Protein AF-A0ABD5ZM49-F1 (afdb_monomer_lite)

pLDDT: mean 84.34, std 10.58, range [43.66, 92.88]

Radius of gyration: 11.12 Å; chains: 1; bounding box: 28×21×29 Å

Foldseek 3Di:
DAAAPQPRHDADPPDDKDKDWDDDPVDIDIGIHNDDVSVVVCCVVPVPD

Structure (mmCIF, N/CA/C/O backbone):
data_AF-A0ABD5ZM49-F1
#
_entry.id   AF-A0ABD5ZM49-F1
#
loop_
_atom_site.group_PDB
_atom_site.id
_atom_site.type_symbol
_atom_site.label_atom_id
_atom_site.label_alt_id
_atom_site.label_comp_id
_atom_site.label_asym_id
_atom_site.label_entity_id
_atom_site.la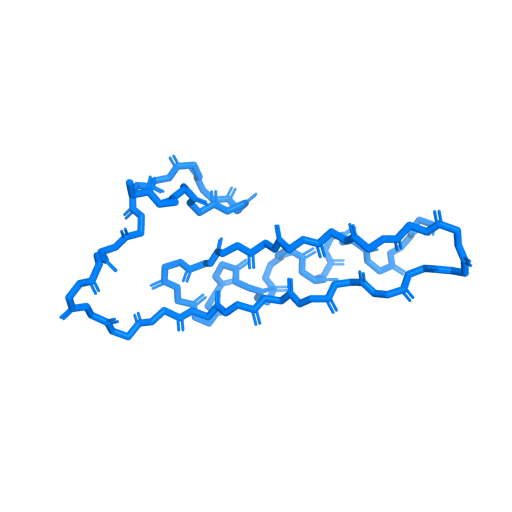bel_seq_id
_atom_site.pdbx_PDB_ins_code
_atom_site.Cartn_x
_atom_site.Cartn_y
_atom_site.Cartn_z
_atom_site.occupancy
_atom_site.B_iso_or_equiv
_atom_site.auth_seq_id
_atom_site.auth_comp_id
_atom_site.auth_asym_id
_atom_site.auth_atom_id
_atom_site.pdbx_PDB_model_num
ATOM 1 N N . MET A 1 1 ? -1.745 12.180 6.148 1.00 65.38 1 MET A N 1
ATOM 2 C CA . MET A 1 1 ? -2.114 10.756 6.287 1.00 65.38 1 MET A CA 1
ATOM 3 C C . MET A 1 1 ? -1.753 10.063 4.986 1.00 65.38 1 MET A C 1
ATOM 5 O O . MET A 1 1 ? -2.137 10.595 3.944 1.00 65.38 1 MET A O 1
ATOM 9 N N . PRO A 1 2 ? -0.961 8.980 5.015 1.00 83.44 2 PRO A N 1
ATOM 10 C CA . PRO A 1 2 ? -0.664 8.212 3.812 1.00 83.44 2 PRO A CA 1
ATOM 11 C C . PRO A 1 2 ? -1.948 7.582 3.252 1.00 83.44 2 PRO A C 1
ATOM 13 O O . PRO A 1 2 ? -2.905 7.336 3.988 1.00 83.44 2 PRO A O 1
ATOM 16 N N . ARG A 1 3 ? -1.986 7.365 1.935 1.00 91.56 3 ARG A N 1
ATOM 17 C CA . ARG A 1 3 ? -3.075 6.637 1.273 1.00 91.56 3 ARG A CA 1
ATOM 18 C C . ARG A 1 3 ? -2.665 5.189 1.067 1.00 91.56 3 ARG A C 1
ATOM 20 O O . ARG A 1 3 ? -1.490 4.917 0.832 1.00 91.56 3 ARG A O 1
ATOM 27 N N . CYS A 1 4 ? -3.631 4.283 1.143 1.00 91.94 4 CYS A N 1
ATOM 28 C CA . CYS A 1 4 ? -3.408 2.884 0.852 1.00 91.94 4 CYS A CA 1
ATOM 29 C C . CYS A 1 4 ? -3.019 2.740 -0.621 1.00 91.94 4 CYS A C 1
ATOM 31 O O . CYS A 1 4 ? -3.764 3.176 -1.498 1.00 91.94 4 CYS A O 1
ATOM 33 N N . ALA A 1 5 ? -1.876 2.114 -0.892 1.00 90.75 5 ALA A N 1
ATOM 34 C CA . ALA A 1 5 ? -1.385 1.917 -2.255 1.00 90.75 5 ALA A CA 1
ATOM 35 C C . ALA A 1 5 ? -2.238 0.929 -3.080 1.00 90.75 5 ALA A C 1
ATOM 37 O O . ALA A 1 5 ? -2.123 0.912 -4.299 1.00 90.75 5 ALA A O 1
ATOM 38 N N . SER A 1 6 ? -3.102 0.135 -2.431 1.00 91.75 6 SER A N 1
ATOM 39 C CA . SER A 1 6 ? -4.008 -0.813 -3.094 1.00 91.75 6 SER A CA 1
ATOM 40 C C . SER A 1 6 ? -5.391 -0.206 -3.375 1.00 91.75 6 SER A C 1
ATOM 42 O O . SER A 1 6 ? -5.787 -0.114 -4.532 1.00 91.75 6 SER A O 1
ATOM 44 N N . CYS A 1 7 ? -6.123 0.260 -2.352 1.00 91.62 7 CYS A N 1
ATOM 45 C CA . CYS A 1 7 ? -7.501 0.754 -2.522 1.00 91.62 7 CYS A CA 1
ATOM 46 C C . CYS A 1 7 ? -7.642 2.287 -2.605 1.00 91.62 7 CYS A C 1
ATOM 48 O O . CYS A 1 7 ? -8.715 2.785 -2.932 1.00 91.62 7 CYS A O 1
ATOM 50 N N . GLY A 1 8 ? -6.587 3.057 -2.310 1.00 90.12 8 GLY A N 1
ATOM 51 C CA . GLY A 1 8 ? -6.611 4.527 -2.344 1.00 90.12 8 GLY A CA 1
ATOM 52 C C . GLY A 1 8 ? -7.236 5.213 -1.120 1.00 90.12 8 GLY A C 1
ATOM 53 O O . GLY A 1 8 ? -7.220 6.452 -1.046 1.00 90.12 8 GLY A O 1
ATOM 54 N N . ASP A 1 9 ? -7.739 4.434 -0.157 1.00 91.56 9 ASP A N 1
ATOM 55 C CA . ASP A 1 9 ? -8.318 4.934 1.092 1.00 91.56 9 ASP A CA 1
ATOM 56 C C . ASP A 1 9 ? -7.272 5.553 2.021 1.00 91.56 9 ASP A C 1
ATOM 58 O O . ASP A 1 9 ? -6.067 5.323 1.911 1.00 91.56 9 ASP A O 1
ATOM 62 N N . SER A 1 10 ? -7.739 6.356 2.971 1.00 90.12 10 SER A N 1
ATOM 63 C CA . SER A 1 10 ? -6.891 6.938 4.010 1.00 90.12 10 SER A CA 1
ATOM 64 C C . SER A 1 10 ? -6.396 5.855 4.968 1.00 90.12 10 SER A C 1
ATOM 66 O O . SER A 1 10 ? -7.201 5.158 5.582 1.00 90.12 10 SER A O 1
ATOM 68 N N . VAL A 1 11 ? -5.081 5.756 5.158 1.00 89.12 11 VAL A N 1
ATOM 69 C CA . VAL A 1 11 ? -4.508 4.912 6.211 1.00 89.12 11 VAL A CA 1
ATOM 70 C C . VAL A 1 11 ? -4.634 5.663 7.543 1.00 89.12 11 VAL A C 1
ATOM 72 O O . VAL A 1 11 ? -4.177 6.813 7.628 1.00 89.12 11 VAL A O 1
ATOM 75 N N . PRO A 1 12 ? -5.271 5.074 8.572 1.00 80.06 12 PRO A N 1
ATOM 76 C CA . PRO A 1 12 ? -5.379 5.702 9.883 1.00 80.06 12 PRO A CA 1
ATOM 77 C C . PRO A 1 12 ? -3.984 5.945 10.463 1.00 80.06 12 PRO A C 1
ATOM 79 O O . PRO A 1 12 ? -3.148 5.047 10.450 1.00 80.06 12 PRO A O 1
ATOM 82 N N . ALA A 1 13 ? -3.731 7.145 10.989 1.00 75.81 13 ALA A N 1
ATOM 83 C CA . ALA A 1 13 ? -2.470 7.434 11.679 1.00 75.81 13 ALA A CA 1
ATOM 84 C C . ALA A 1 13 ? -2.380 6.724 13.044 1.00 75.81 13 ALA A C 1
ATOM 86 O O . ALA A 1 13 ? -1.285 6.441 13.522 1.00 75.81 13 ALA A O 1
ATOM 87 N N . ASP A 1 14 ? -3.539 6.403 13.626 1.00 78.06 14 ASP A N 1
ATOM 88 C CA . ASP A 1 14 ? -3.687 5.982 15.021 1.00 78.06 14 ASP A CA 1
ATOM 89 C C . ASP A 1 14 ? -4.068 4.490 15.136 1.00 78.06 14 ASP A C 1
ATOM 91 O O . ASP A 1 14 ? -4.568 4.045 16.167 1.00 78.06 14 ASP A O 1
ATOM 95 N N . GLY A 1 15 ? -3.882 3.718 14.059 1.00 76.12 15 GLY A N 1
ATOM 96 C CA . GLY A 1 15 ? -4.244 2.302 13.969 1.00 76.12 15 GLY A CA 1
ATOM 97 C C . GLY A 1 15 ? -3.100 1.430 13.462 1.00 76.12 15 GLY A C 1
ATOM 98 O O . GLY A 1 15 ? -2.036 1.925 13.096 1.00 76.12 15 GLY A O 1
ATOM 99 N N . GLU A 1 16 ? -3.322 0.117 13.428 1.00 83.38 16 GLU A N 1
ATOM 100 C CA . GLU A 1 16 ? -2.385 -0.806 12.789 1.00 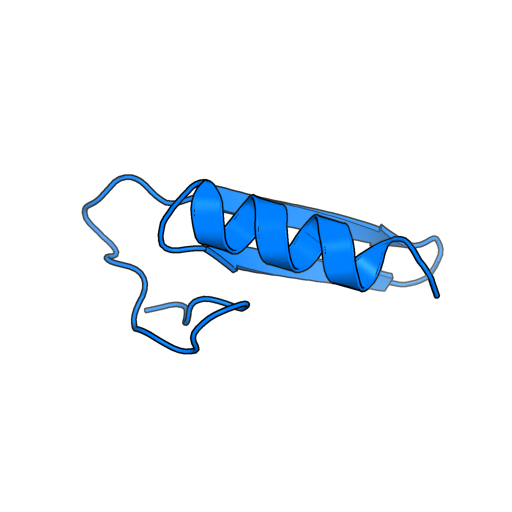83.38 16 GLU A CA 1
ATOM 101 C C . GLU A 1 16 ? -2.447 -0.637 11.268 1.00 83.38 16 GLU A C 1
ATOM 103 O O . GLU A 1 16 ? -3.514 -0.681 10.656 1.00 83.38 16 GLU A O 1
ATOM 108 N N . TRP A 1 17 ? -1.286 -0.433 10.656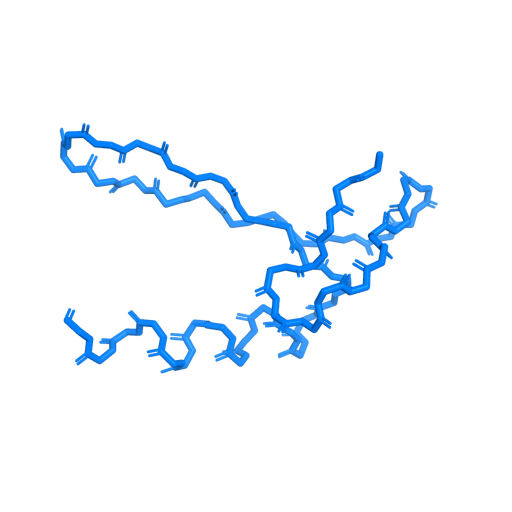 1.00 90.31 17 TRP A N 1
ATOM 109 C CA . TRP A 1 17 ? -1.124 -0.361 9.212 1.00 90.31 17 TRP A CA 1
ATOM 110 C C . TRP A 1 17 ? 0.183 -1.037 8.812 1.00 90.31 17 TRP A C 1
ATOM 112 O O . TRP A 1 17 ? 1.059 -1.281 9.643 1.00 90.31 17 TRP A O 1
ATOM 122 N N . ILE A 1 18 ? 0.293 -1.377 7.532 1.00 91.00 18 ILE A N 1
ATOM 123 C CA . ILE A 1 18 ? 1.445 -2.101 6.996 1.00 91.00 18 ILE A CA 1
ATOM 124 C C . ILE A 1 18 ? 2.240 -1.171 6.092 1.00 91.00 18 ILE A C 1
ATOM 126 O O . ILE A 1 18 ? 1.679 -0.551 5.188 1.00 91.00 18 ILE A O 1
ATOM 130 N N . GLU A 1 19 ? 3.550 -1.120 6.308 1.00 90.69 19 GLU A N 1
ATOM 131 C CA . GLU A 1 19 ? 4.503 -0.429 5.445 1.00 90.69 19 GLU A CA 1
ATOM 132 C C . GLU A 1 19 ? 5.329 -1.449 4.655 1.00 90.69 19 GLU A C 1
ATOM 134 O O . GLU A 1 19 ? 5.929 -2.358 5.233 1.00 90.69 19 GLU A O 1
ATOM 139 N N . LEU A 1 20 ? 5.391 -1.290 3.333 1.00 87.94 20 LEU A N 1
ATOM 140 C CA . LEU A 1 20 ? 6.323 -2.014 2.475 1.00 87.94 20 LEU A CA 1
ATOM 141 C C . LEU A 1 20 ? 7.376 -1.053 1.943 1.00 87.94 20 LEU A C 1
ATOM 143 O O . LEU A 1 20 ? 7.067 -0.092 1.238 1.00 87.94 20 LEU A O 1
ATOM 147 N N . ARG A 1 21 ? 8.639 -1.355 2.244 1.00 88.06 21 ARG A N 1
ATOM 148 C CA . ARG A 1 21 ? 9.793 -0.651 1.687 1.00 88.06 21 ARG A CA 1
ATOM 149 C C . ARG A 1 21 ? 10.399 -1.484 0.566 1.00 88.06 21 ARG A C 1
ATOM 151 O O . ARG A 1 21 ? 10.985 -2.538 0.803 1.00 88.06 21 ARG A O 1
ATOM 158 N N . HIS A 1 22 ? 10.287 -0.983 -0.653 1.00 83.50 22 HIS A N 1
ATOM 159 C CA . HIS A 1 22 ? 10.883 -1.586 -1.832 1.00 83.50 22 HIS A CA 1
ATOM 160 C C . HIS A 1 22 ? 12.292 -1.041 -2.010 1.00 83.50 22 HIS A C 1
ATOM 162 O O . HIS A 1 22 ? 12.487 0.169 -2.129 1.00 83.50 22 HIS A O 1
ATOM 168 N N . HIS A 1 23 ? 13.274 -1.937 -2.034 1.00 85.31 23 HIS A N 1
ATOM 169 C CA . HIS A 1 23 ? 14.667 -1.586 -2.267 1.00 85.31 23 HIS A CA 1
ATOM 170 C C . HIS A 1 23 ? 15.107 -2.113 -3.632 1.00 85.31 23 HIS A C 1
ATOM 172 O O . HIS A 1 23 ? 15.462 -3.282 -3.789 1.00 85.31 23 HIS A O 1
ATOM 178 N N . HIS A 1 24 ? 15.102 -1.233 -4.625 1.00 79.94 24 HIS A N 1
ATOM 179 C CA . HIS A 1 24 ? 15.698 -1.479 -5.927 1.00 79.94 24 HIS A CA 1
ATOM 180 C C . HIS A 1 24 ? 17.110 -0.885 -5.963 1.00 79.94 24 HIS A C 1
ATOM 182 O O . HIS A 1 24 ? 17.403 0.103 -5.293 1.00 79.94 24 HIS A O 1
ATOM 188 N N . ARG A 1 25 ? 18.003 -1.444 -6.787 1.00 84.38 25 ARG A N 1
ATOM 189 C CA . ARG A 1 25 ? 19.427 -1.042 -6.849 1.00 84.38 25 ARG A CA 1
ATOM 190 C C . ARG A 1 25 ? 19.652 0.467 -7.037 1.00 84.38 25 ARG A C 1
ATOM 192 O O . ARG A 1 25 ? 20.690 0.981 -6.633 1.00 84.38 25 ARG A O 1
ATOM 199 N N . TYR A 1 26 ? 18.695 1.148 -7.660 1.00 85.81 26 TYR A N 1
ATOM 200 C CA . TYR A 1 26 ? 18.753 2.574 -7.982 1.00 85.81 26 TYR A CA 1
ATOM 201 C C . TYR A 1 26 ? 17.604 3.384 -7.373 1.00 85.81 26 TYR A C 1
ATOM 203 O O . TYR A 1 26 ? 17.530 4.587 -7.610 1.00 85.81 26 TYR A O 1
ATOM 211 N N . MET A 1 27 ? 16.685 2.748 -6.639 1.00 78.56 27 MET A N 1
ATOM 212 C CA . MET A 1 27 ? 15.489 3.421 -6.141 1.00 78.56 27 MET A CA 1
ATOM 213 C C . MET A 1 27 ? 14.942 2.741 -4.892 1.00 78.56 27 MET A C 1
ATOM 215 O O . MET A 1 27 ? 14.783 1.524 -4.864 1.00 78.56 27 MET A O 1
ATOM 219 N N . CYS A 1 28 ? 14.587 3.546 -3.897 1.00 84.00 28 CYS A N 1
ATOM 220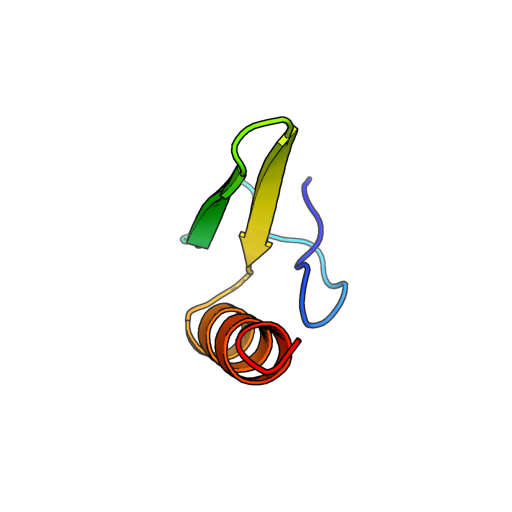 C CA . CYS A 1 28 ? 13.800 3.106 -2.756 1.00 84.00 28 CYS A CA 1
ATOM 221 C C . CYS A 1 28 ? 12.432 3.775 -2.822 1.00 84.00 28 CYS A C 1
ATOM 223 O O . CYS A 1 28 ? 12.360 4.988 -3.025 1.00 84.00 28 CYS A O 1
ATOM 225 N N . PHE A 1 29 ? 11.363 3.005 -2.648 1.00 84.44 29 PHE A N 1
ATOM 226 C CA . PHE A 1 29 ? 10.018 3.555 -2.505 1.00 84.44 29 PHE A CA 1
ATOM 227 C C . PHE A 1 29 ? 9.264 2.853 -1.380 1.00 84.44 29 PHE A C 1
ATOM 229 O O . PHE A 1 29 ? 9.460 1.666 -1.121 1.00 84.44 29 PHE A O 1
ATOM 236 N N . GLU A 1 30 ? 8.427 3.617 -0.690 1.00 89.12 30 GLU A N 1
ATOM 237 C CA . GLU A 1 30 ? 7.657 3.178 0.472 1.00 89.12 30 GLU A CA 1
ATOM 238 C C . GLU A 1 30 ? 6.173 3.192 0.112 1.00 89.12 30 GLU A C 1
ATOM 240 O O . GLU A 1 30 ? 5.681 4.134 -0.510 1.00 89.12 30 GLU A O 1
ATOM 245 N N . SER A 1 31 ? 5.469 2.121 0.464 1.00 90.25 31 SER A N 1
ATOM 246 C CA . SER A 1 31 ? 4.033 1.953 0.243 1.00 90.25 31 SER A CA 1
ATOM 247 C C . SER A 1 31 ? 3.347 1.652 1.568 1.00 90.25 31 SER A C 1
ATOM 249 O O . SER A 1 31 ? 3.851 0.860 2.360 1.00 90.25 31 SER A O 1
ATOM 251 N N . ALA A 1 32 ? 2.193 2.273 1.805 1.00 92.56 32 ALA A N 1
ATOM 252 C CA . ALA A 1 32 ? 1.396 2.069 3.009 1.00 92.56 32 ALA A CA 1
ATOM 253 C C . ALA A 1 32 ? 0.092 1.334 2.676 1.00 92.56 32 ALA A C 1
ATOM 255 O O . ALA A 1 32 ? -0.505 1.561 1.621 1.00 92.56 32 ALA A O 1
ATOM 256 N N . PHE A 1 33 ? -0.381 0.491 3.592 1.00 92.88 33 PHE A N 1
ATOM 257 C CA . PHE A 1 33 ? -1.601 -0.296 3.431 1.00 92.88 33 PHE A CA 1
ATOM 258 C C . PHE A 1 33 ? -2.442 -0.266 4.698 1.00 92.88 33 PHE A C 1
ATOM 260 O O . PHE A 1 33 ? -1.920 -0.393 5.802 1.00 92.88 33 PHE A O 1
ATOM 267 N N . CYS A 1 34 ? -3.760 -0.153 4.531 1.00 92.31 34 CYS A N 1
ATOM 268 C CA . CYS A 1 34 ? -4.711 -0.161 5.642 1.00 92.31 34 CYS A CA 1
ATOM 269 C C . CYS A 1 34 ? -4.906 -1.551 6.276 1.00 92.31 34 CYS A C 1
ATOM 271 O O . CYS A 1 34 ? -5.621 -1.662 7.264 1.00 92.31 34 CYS A O 1
ATOM 273 N N . GLY A 1 35 ? -4.304 -2.607 5.714 1.00 90.81 35 GLY A N 1
ATOM 274 C CA . GLY A 1 35 ? -4.392 -3.969 6.236 1.00 90.81 35 GLY A CA 1
ATOM 275 C C . GLY A 1 35 ? -3.663 -5.000 5.371 1.00 90.81 35 GLY A C 1
ATOM 276 O O . GLY A 1 35 ? -3.170 -4.687 4.282 1.00 90.81 35 GLY A O 1
ATOM 277 N N . SER A 1 36 ? -3.613 -6.242 5.864 1.00 90.75 36 SER A N 1
ATOM 278 C CA . SER A 1 36 ? -2.930 -7.378 5.225 1.00 90.75 36 SER A CA 1
ATOM 279 C C . SER A 1 36 ? -3.493 -7.733 3.856 1.00 90.75 36 SER A C 1
ATOM 281 O O . SER A 1 36 ? -2.725 -8.076 2.960 1.00 90.75 36 SER A O 1
ATOM 283 N N . ASP A 1 37 ? -4.807 -7.611 3.673 1.00 91.94 37 ASP A N 1
ATOM 284 C CA . ASP A 1 37 ? -5.474 -7.975 2.419 1.00 91.94 37 ASP A CA 1
ATOM 285 C C . ASP A 1 37 ? -5.018 -7.059 1.276 1.00 91.94 37 ASP A C 1
ATOM 287 O O . ASP A 1 37 ? -4.625 -7.527 0.211 1.00 91.94 37 ASP A O 1
ATOM 291 N N . CYS A 1 38 ? -4.960 -5.749 1.541 1.00 91.62 38 CYS A N 1
ATOM 292 C CA . CYS A 1 38 ? -4.461 -4.744 0.602 1.00 91.62 38 CYS A CA 1
ATOM 293 C C . CYS A 1 38 ? -2.966 -4.917 0.297 1.00 91.62 38 CYS A C 1
ATOM 295 O O . CYS A 1 38 ? -2.555 -4.788 -0.854 1.00 91.62 38 CYS A O 1
ATOM 297 N N . ALA A 1 39 ? -2.149 -5.217 1.313 1.00 90.50 39 ALA A N 1
ATOM 298 C CA . ALA A 1 39 ? -0.722 -5.471 1.115 1.00 90.50 39 ALA A CA 1
ATOM 299 C C . ALA A 1 39 ? -0.482 -6.737 0.274 1.00 90.50 39 ALA A C 1
ATOM 301 O O . ALA A 1 39 ? 0.355 -6.736 -0.626 1.00 90.50 39 ALA A O 1
ATOM 302 N N . THR A 1 40 ? -1.243 -7.803 0.534 1.00 91.31 40 THR A N 1
ATOM 303 C CA . THR A 1 40 ? -1.128 -9.077 -0.189 1.00 91.31 40 THR A CA 1
ATOM 304 C C . THR A 1 40 ? -1.581 -8.936 -1.637 1.00 91.31 40 THR A C 1
ATOM 306 O O . THR A 1 40 ? -0.877 -9.407 -2.523 1.00 91.31 40 THR A O 1
ATOM 309 N N . ALA A 1 41 ? -2.700 -8.249 -1.893 1.00 90.75 41 ALA A N 1
ATOM 310 C CA . ALA A 1 41 ? -3.171 -7.977 -3.251 1.00 90.75 41 ALA A CA 1
ATOM 311 C C . ALA A 1 41 ? -2.134 -7.181 -4.060 1.00 90.75 41 ALA A C 1
ATOM 313 O O . ALA A 1 41 ? -1.784 -7.565 -5.169 1.00 90.75 41 ALA A O 1
ATOM 314 N N . TYR A 1 42 ? -1.564 -6.129 -3.464 1.00 87.81 42 TYR A N 1
ATOM 315 C CA . TYR A 1 42 ? -0.524 -5.329 -4.112 1.00 87.81 42 TYR A CA 1
ATOM 316 C C . TYR A 1 42 ? 0.739 -6.140 -4.439 1.00 87.81 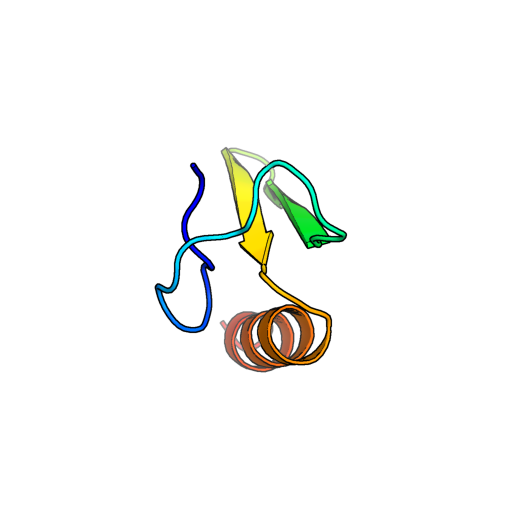42 TYR A C 1
ATOM 318 O O . TYR A 1 42 ? 1.316 -5.992 -5.514 1.00 87.81 42 TYR A O 1
ATOM 326 N N . LEU A 1 43 ? 1.179 -7.008 -3.523 1.00 86.69 43 LEU A N 1
ATOM 327 C CA . LEU A 1 43 ? 2.326 -7.885 -3.763 1.00 86.69 43 LEU A CA 1
ATOM 328 C C . LEU A 1 43 ? 2.033 -8.952 -4.824 1.00 86.69 43 LEU A C 1
ATOM 330 O O . LEU A 1 43 ? 2.924 -9.265 -5.608 1.00 86.69 43 LEU A O 1
ATOM 334 N N . ALA A 1 44 ? 0.811 -9.490 -4.857 1.00 87.88 44 ALA A N 1
ATOM 335 C CA . ALA A 1 44 ? 0.390 -10.462 -5.861 1.00 87.88 44 ALA A CA 1
ATOM 336 C C . ALA A 1 44 ? 0.399 -9.858 -7.273 1.00 87.88 44 ALA A C 1
ATOM 338 O O . ALA A 1 44 ? 0.930 -10.484 -8.184 1.00 87.88 44 ALA A O 1
ATOM 339 N N . ASP A 1 45 ? -0.093 -8.626 -7.428 1.00 80.44 45 ASP A N 1
ATOM 340 C CA . ASP A 1 45 ? -0.101 -7.922 -8.717 1.00 80.44 45 ASP A CA 1
ATOM 341 C C . ASP A 1 45 ? 1.306 -7.440 -9.133 1.00 80.44 45 ASP A C 1
ATOM 343 O O . ASP A 1 45 ? 1.635 -7.384 -10.317 1.00 80.44 45 ASP A O 1
ATOM 347 N N . GLY A 1 46 ? 2.156 -7.072 -8.166 1.00 66.12 46 GLY A N 1
ATOM 348 C CA . GLY A 1 46 ? 3.458 -6.438 -8.411 1.00 66.12 46 GLY A CA 1
ATOM 349 C C . GLY A 1 46 ? 4.650 -7.381 -8.620 1.00 66.12 46 GLY 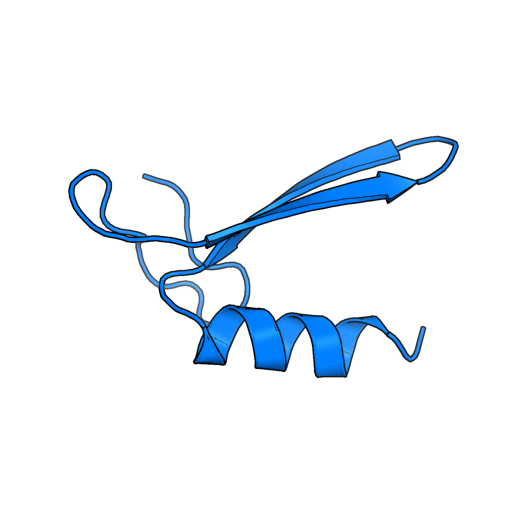A C 1
ATOM 350 O O . GLY A 1 46 ? 5.726 -6.907 -8.979 1.00 66.12 46 GLY A O 1
ATOM 351 N N . LEU A 1 47 ? 4.501 -8.689 -8.383 1.00 56.94 47 LEU A N 1
ATOM 352 C CA . LEU A 1 47 ? 5.582 -9.682 -8.527 1.00 56.94 47 LEU A CA 1
ATOM 353 C C . LEU A 1 47 ? 5.704 -10.280 -9.943 1.00 56.94 47 LEU A C 1
ATOM 355 O O . LEU A 1 47 ? 6.643 -11.036 -10.190 1.00 56.94 47 LEU A O 1
ATOM 359 N N . GLU A 1 48 ? 4.796 -9.949 -10.867 1.00 53.38 48 GLU A N 1
ATOM 360 C CA . GLU A 1 48 ? 4.775 -10.504 -12.234 1.00 53.38 48 GLU A CA 1
ATOM 361 C C . GLU A 1 48 ? 5.431 -9.613 -13.313 1.00 53.38 48 GLU A C 1
ATOM 363 O O . GLU A 1 48 ? 5.385 -9.963 -14.492 1.00 53.38 48 GLU A O 1
ATOM 368 N N . SER A 1 49 ? 6.044 -8.475 -12.955 1.00 43.66 49 SER A N 1
ATOM 369 C CA . SER A 1 49 ? 6.614 -7.507 -13.922 1.00 43.66 49 SER A CA 1
ATOM 370 C C . SER A 1 49 ? 8.137 -7.528 -14.027 1.00 43.66 49 SER A C 1
ATOM 372 O O . SER A 1 49 ? 8.805 -7.495 -12.969 1.00 43.66 49 SER A O 1
#

Secondary structure (DSSP, 8-state):
-PBBTTT-PBPPTTS--EEEEEEETTEEEEEEESSHHHHHHHHHHHT--

Sequence (49 aa):
MPRCASCGDSVPADGEWIELRHHHRYMCFESAFCGSDCATAYLADGLES

Organism: NCBI:txid3034023